Protein AF-D4DXP6-F1 (afdb_monomer_lite)

Radius of gyration: 30.91 Å; chains: 1; bounding box: 72×16×75 Å

InterPro domains:
  IPR011090 Integrating conjugative element protein, PFL4709 [PF07511] (30-79)

Sequence (79 aa):
MDPIHAGEHSIKISTLLTLFLLLMPTSVLAGTVLYTDSHHPPSNIDASVSVIYLDGPEQLQKQMFGELSSNLDEAERQA

pLDDT: mean 85.65, std 12.5, range [48.75, 96.88]

Organism: NCBI:txid667129

Foldseek 3Di:
DDPVVPPVVVVVVVVVVVVVVVPPDDDDLDQAEAEEAPVDDDDPDDPSYHYDHPCPVVVVCCVVQNDADPDPVRSVVRD

Structure (mmCIF, N/CA/C/O backbone):
data_AF-D4DXP6-F1
#
_entry.id   AF-D4DXP6-F1
#
loop_
_atom_site.group_PDB
_atom_site.id
_atom_site.type_symbol
_atom_site.label_atom_id
_atom_site.label_alt_id
_atom_site.label_comp_id
_atom_site.label_asym_id
_atom_site.label_entity_id
_atom_site.label_seq_id
_atom_site.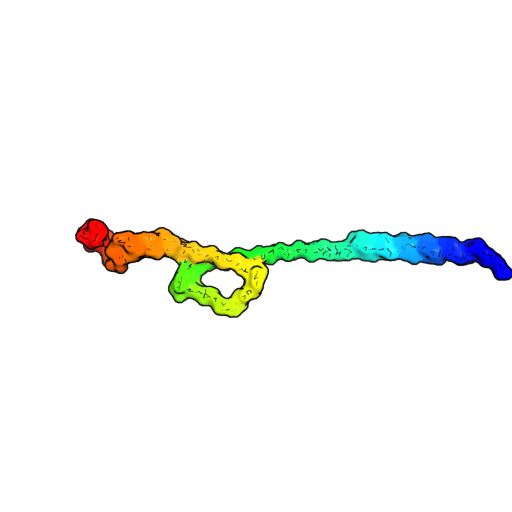pdbx_PDB_ins_code
_atom_site.Cartn_x
_atom_site.Cartn_y
_atom_site.Cartn_z
_atom_site.occupancy
_atom_site.B_iso_or_equiv
_atom_site.auth_seq_id
_atom_site.auth_comp_id
_atom_site.auth_asym_id
_atom_site.auth_atom_id
_atom_site.pdbx_PDB_model_num
ATOM 1 N N . MET A 1 1 ? 50.845 -3.957 -50.697 1.00 48.75 1 MET A N 1
ATOM 2 C CA . MET A 1 1 ? 49.926 -4.315 -49.598 1.00 48.75 1 MET A CA 1
ATOM 3 C C . MET A 1 1 ? 50.396 -3.518 -48.390 1.00 48.75 1 MET A C 1
ATOM 5 O O . MET A 1 1 ? 51.258 -3.992 -47.665 1.00 48.75 1 MET A O 1
ATOM 9 N N . ASP A 1 2 ? 49.966 -2.259 -48.276 1.00 50.25 2 ASP A N 1
ATOM 10 C CA . ASP A 1 2 ? 50.481 -1.337 -47.255 1.00 50.25 2 ASP A CA 1
ATOM 11 C C . ASP A 1 2 ? 49.781 -1.566 -45.904 1.00 50.25 2 ASP A C 1
ATOM 13 O O . ASP A 1 2 ? 48.559 -1.423 -45.823 1.00 50.25 2 ASP A O 1
ATOM 17 N N . PRO A 1 3 ? 50.517 -1.890 -44.825 1.00 56.09 3 PRO A N 1
ATOM 18 C CA . PRO A 1 3 ? 49.935 -2.189 -43.512 1.00 56.09 3 PRO A CA 1
ATOM 19 C C . PRO A 1 3 ? 49.425 -0.942 -42.765 1.00 56.09 3 PRO A C 1
ATOM 21 O O . PRO A 1 3 ? 48.783 -1.064 -41.724 1.00 56.09 3 PRO A O 1
ATOM 24 N N . ILE A 1 4 ? 49.683 0.262 -43.287 1.00 56.94 4 ILE A N 1
ATOM 25 C CA . ILE A 1 4 ? 49.397 1.537 -42.609 1.00 56.94 4 ILE A CA 1
ATOM 26 C C . ILE A 1 4 ? 47.910 1.926 -42.687 1.00 56.94 4 ILE A C 1
ATOM 28 O O . ILE A 1 4 ? 47.407 2.611 -41.801 1.00 56.94 4 ILE A O 1
ATOM 32 N N . HIS A 1 5 ? 47.159 1.432 -43.677 1.00 56.41 5 HIS A N 1
ATOM 33 C CA . HIS A 1 5 ? 45.729 1.751 -43.812 1.00 56.41 5 HIS A CA 1
ATOM 34 C C . HIS A 1 5 ? 44.819 0.961 -42.849 1.00 56.41 5 HIS A C 1
ATOM 36 O O . HIS A 1 5 ? 43.668 1.332 -42.656 1.00 56.41 5 HIS A O 1
ATOM 42 N N . ALA A 1 6 ? 45.307 -0.102 -42.196 1.00 57.34 6 ALA A N 1
ATOM 43 C CA . ALA A 1 6 ? 44.488 -0.936 -41.303 1.00 57.34 6 ALA A CA 1
ATOM 44 C C . ALA A 1 6 ? 44.272 -0.329 -39.895 1.00 57.34 6 ALA A C 1
ATOM 46 O O . ALA A 1 6 ? 43.265 -0.609 -39.235 1.00 57.34 6 ALA A O 1
ATOM 47 N N . GLY A 1 7 ? 45.196 0.519 -39.425 1.00 60.12 7 GLY A N 1
ATOM 48 C CA . GLY A 1 7 ? 45.164 1.081 -38.066 1.00 60.12 7 GLY A CA 1
ATOM 49 C C . GLY A 1 7 ? 44.143 2.207 -37.880 1.00 60.12 7 GLY A C 1
ATOM 50 O O . GLY A 1 7 ? 43.490 2.294 -36.843 1.00 60.12 7 GLY A O 1
ATOM 51 N N . GLU A 1 8 ? 43.949 3.040 -38.903 1.00 62.81 8 GLU A N 1
ATOM 52 C CA . GLU A 1 8 ? 43.104 4.237 -38.807 1.00 62.81 8 GLU A CA 1
ATOM 53 C C . GLU A 1 8 ? 41.607 3.895 -38.725 1.00 62.81 8 GLU A C 1
ATOM 55 O O . GLU A 1 8 ? 40.856 4.494 -37.952 1.00 62.81 8 GLU A O 1
ATOM 60 N N . HIS A 1 9 ? 41.180 2.873 -39.470 1.00 64.88 9 HIS A N 1
ATOM 61 C CA . HIS A 1 9 ? 39.807 2.370 -39.428 1.00 64.88 9 HIS A CA 1
ATOM 62 C C . HIS A 1 9 ? 39.490 1.723 -38.076 1.00 64.88 9 HIS A C 1
ATOM 64 O O . HIS A 1 9 ? 38.421 1.961 -37.520 1.00 64.88 9 HIS A O 1
ATOM 70 N N . SER A 1 10 ? 40.443 0.982 -37.505 1.00 69.94 10 SER A N 1
ATOM 71 C CA . SER A 1 10 ? 40.296 0.344 -36.190 1.00 69.94 10 SER A CA 1
ATOM 72 C C . SER A 1 10 ? 40.114 1.367 -35.059 1.00 69.94 10 SER A C 1
ATOM 74 O O . SER A 1 10 ? 39.272 1.177 -34.182 1.00 69.94 10 SER A O 1
ATOM 76 N N . ILE A 1 11 ? 40.844 2.488 -35.101 1.00 78.56 11 ILE A N 1
ATOM 77 C CA . ILE A 1 11 ? 40.737 3.570 -34.106 1.00 78.56 11 ILE A CA 1
ATOM 78 C C . ILE A 1 11 ? 39.392 4.293 -34.228 1.00 78.56 11 ILE A C 1
ATOM 80 O O . ILE A 1 11 ? 38.716 4.497 -33.224 1.00 78.56 11 ILE A O 1
ATOM 84 N N . LYS A 1 12 ? 38.957 4.608 -35.455 1.00 78.19 12 LYS A N 1
ATOM 85 C CA . LYS A 1 12 ? 37.654 5.242 -35.721 1.00 78.19 12 LYS A CA 1
ATOM 86 C C . LYS A 1 12 ? 36.482 4.387 -35.233 1.00 78.19 12 LYS A C 1
ATOM 88 O O . LYS A 1 12 ? 35.551 4.913 -34.627 1.00 78.19 12 LYS A O 1
ATOM 93 N N . ILE A 1 13 ? 36.546 3.074 -35.459 1.00 86.38 13 ILE A N 1
ATOM 94 C CA . ILE A 1 13 ? 35.534 2.117 -34.990 1.00 86.38 13 ILE A CA 1
ATOM 95 C C . ILE A 1 13 ? 35.520 2.052 -33.458 1.00 86.38 13 ILE A C 1
ATOM 97 O O . ILE A 1 13 ? 34.446 2.066 -32.864 1.00 86.38 13 ILE A O 1
ATOM 101 N N . SER A 1 14 ? 36.693 2.048 -32.816 1.00 87.25 14 SER A N 1
ATOM 102 C CA . SER A 1 14 ? 36.807 2.087 -31.353 1.00 87.25 14 SER A CA 1
ATOM 103 C C . SER A 1 14 ? 36.176 3.356 -30.770 1.00 87.25 14 SER A C 1
ATOM 105 O O . SER A 1 14 ? 35.326 3.273 -29.889 1.00 87.25 14 SER A O 1
ATOM 107 N N . THR A 1 15 ? 36.491 4.530 -31.328 1.00 87.75 15 THR A N 1
ATOM 108 C CA . THR A 1 15 ? 35.901 5.805 -30.892 1.00 87.75 15 THR A CA 1
ATOM 109 C C . THR A 1 15 ? 34.385 5.835 -31.083 1.00 87.75 15 THR A C 1
ATOM 111 O O . THR A 1 15 ? 33.668 6.295 -30.195 1.00 87.75 15 THR A O 1
ATOM 114 N N . LEU A 1 16 ? 33.880 5.317 -32.208 1.00 89.56 16 LEU A N 1
ATOM 115 C CA . LEU A 1 16 ? 32.444 5.235 -32.468 1.00 89.56 16 LEU A CA 1
ATOM 116 C C . LEU A 1 16 ? 31.741 4.296 -31.479 1.00 89.56 16 LEU A C 1
ATOM 118 O O . LEU A 1 16 ? 30.666 4.628 -30.987 1.00 89.56 16 LEU A O 1
ATOM 122 N N . LEU A 1 17 ? 32.361 3.161 -31.145 1.00 89.81 17 LEU A N 1
ATOM 123 C CA . LEU A 1 17 ? 31.842 2.217 -30.158 1.00 89.81 17 LEU A CA 1
ATOM 124 C C . LEU A 1 17 ? 31.816 2.830 -28.752 1.00 89.81 17 LEU A C 1
ATOM 126 O O . LEU A 1 17 ? 30.816 2.708 -28.049 1.00 89.81 17 LEU A O 1
ATOM 130 N N . THR A 1 18 ? 32.882 3.526 -28.348 1.00 89.69 18 THR A N 1
ATOM 131 C CA . THR A 1 18 ? 32.931 4.227 -27.057 1.00 89.69 18 THR A CA 1
ATOM 132 C C . THR A 1 18 ? 31.865 5.313 -26.977 1.00 89.69 18 THR A C 1
ATOM 134 O O . THR A 1 18 ? 31.172 5.409 -25.968 1.00 89.69 18 THR A O 1
ATOM 137 N N . LEU A 1 19 ? 31.694 6.100 -28.042 1.00 89.56 19 LEU A N 1
ATOM 138 C CA . LEU A 1 19 ? 30.663 7.131 -28.096 1.00 89.56 19 LEU A CA 1
ATOM 139 C C . LEU A 1 19 ? 29.262 6.511 -28.030 1.00 89.56 19 LEU A C 1
ATOM 141 O O . LEU A 1 19 ? 28.427 6.984 -27.270 1.00 89.56 19 LEU A O 1
ATOM 145 N N . PHE A 1 20 ? 29.019 5.425 -28.766 1.00 89.19 20 PHE A N 1
ATOM 146 C CA . PHE A 1 20 ? 27.746 4.707 -28.738 1.00 89.19 20 PHE A CA 1
ATOM 147 C C . PHE A 1 20 ? 27.404 4.198 -27.334 1.00 89.19 20 PHE A C 1
ATOM 149 O O . PHE A 1 20 ? 26.292 4.415 -26.865 1.00 89.19 20 PHE A O 1
ATOM 156 N N . LEU A 1 21 ? 28.367 3.587 -26.636 1.00 88.25 21 LEU A N 1
ATOM 157 C CA . LEU A 1 21 ? 28.190 3.128 -25.256 1.00 88.25 21 LEU A CA 1
ATOM 158 C C . LEU A 1 21 ? 27.950 4.289 -24.280 1.00 88.25 21 LEU A C 1
ATOM 160 O O . LEU A 1 21 ? 27.135 4.155 -23.373 1.00 88.25 21 LEU A O 1
ATOM 164 N N . LEU A 1 22 ? 28.619 5.430 -24.476 1.00 87.56 22 LEU A N 1
ATOM 165 C CA . LEU A 1 22 ? 28.450 6.620 -23.637 1.00 87.56 22 LEU A CA 1
ATOM 166 C C . LEU A 1 22 ? 27.086 7.299 -23.844 1.00 87.56 22 LEU A C 1
ATOM 168 O O . LEU A 1 22 ? 26.556 7.912 -22.922 1.00 87.56 22 LEU A O 1
ATOM 172 N N . LEU A 1 23 ? 26.524 7.187 -25.049 1.00 86.94 23 LEU A N 1
ATOM 173 C CA . LEU A 1 23 ? 25.201 7.706 -25.401 1.00 86.94 23 LEU A CA 1
ATOM 174 C C . LEU A 1 23 ? 24.064 6.733 -25.056 1.00 86.94 23 LEU A C 1
ATOM 176 O O . LEU A 1 23 ? 22.904 7.064 -25.309 1.00 86.94 23 LEU A O 1
ATOM 180 N N . MET A 1 24 ? 24.356 5.551 -24.496 1.00 82.50 24 MET A N 1
ATOM 181 C CA . MET A 1 24 ? 23.299 4.644 -24.060 1.00 82.50 24 MET A CA 1
ATOM 182 C C . MET A 1 24 ? 22.485 5.306 -22.941 1.00 82.50 24 MET A C 1
ATOM 184 O O . MET A 1 24 ? 23.051 5.667 -21.906 1.00 82.50 24 MET A O 1
ATOM 188 N N . PRO A 1 25 ? 21.164 5.479 -23.124 1.00 78.06 25 PRO A N 1
ATOM 189 C CA . PRO A 1 25 ? 20.325 6.063 -22.094 1.00 78.06 25 PRO A CA 1
ATOM 190 C C . PRO A 1 25 ? 20.336 5.159 -20.860 1.00 78.06 25 PRO A C 1
ATOM 192 O O . PRO A 1 25 ? 20.084 3.957 -20.948 1.00 78.06 25 PRO A O 1
ATOM 195 N N . THR A 1 26 ? 20.607 5.737 -19.692 1.00 70.06 26 THR A N 1
ATOM 196 C CA . THR A 1 26 ? 20.374 5.060 -18.420 1.00 70.06 26 THR A CA 1
ATOM 197 C C . THR A 1 26 ? 18.874 5.058 -18.154 1.00 70.06 26 THR A C 1
ATOM 199 O O . THR A 1 26 ? 18.279 6.075 -17.802 1.00 70.06 26 THR A O 1
ATOM 202 N N . SER A 1 27 ? 18.231 3.910 -18.356 1.00 68.56 27 SER A N 1
ATOM 203 C CA . SER A 1 27 ? 16.827 3.729 -17.993 1.00 68.56 27 SER A CA 1
ATOM 204 C C . SER A 1 27 ? 16.684 3.889 -16.477 1.00 68.56 27 SER A C 1
ATOM 206 O O . SER A 1 27 ? 17.107 3.019 -15.717 1.00 68.56 27 SER A O 1
ATOM 208 N N . VAL A 1 28 ? 16.099 4.994 -16.014 1.00 68.81 28 VAL A N 1
ATOM 209 C CA . VAL A 1 28 ? 15.668 5.111 -14.616 1.00 68.81 28 VAL A CA 1
ATOM 210 C C . VAL A 1 28 ? 14.364 4.334 -14.484 1.00 68.81 28 VAL A C 1
ATOM 212 O O . VAL A 1 28 ? 13.329 4.764 -14.991 1.00 68.81 28 VAL A O 1
ATOM 215 N N . LEU A 1 29 ? 14.410 3.177 -13.822 1.00 70.19 29 LEU A N 1
ATOM 216 C CA . LEU A 1 29 ? 13.201 2.455 -13.436 1.00 70.19 29 LEU A CA 1
ATOM 217 C C . LEU A 1 29 ? 12.592 3.162 -12.219 1.00 70.19 29 LEU A C 1
ATOM 219 O O . LEU A 1 29 ? 12.931 2.862 -11.077 1.00 70.19 29 LEU A O 1
ATOM 223 N N . ALA A 1 30 ? 11.734 4.152 -12.465 1.00 72.19 30 ALA A N 1
ATOM 224 C CA . ALA A 1 30 ? 10.926 4.750 -11.411 1.00 72.19 30 ALA A CA 1
ATOM 225 C C . ALA A 1 30 ? 9.817 3.755 -11.032 1.00 72.19 30 ALA A C 1
ATOM 227 O O . ALA A 1 30 ? 8.850 3.584 -11.772 1.00 72.19 30 ALA A O 1
ATOM 228 N N . GLY A 1 31 ? 9.989 3.059 -9.905 1.00 81.12 31 GLY A N 1
ATOM 229 C CA . GLY A 1 31 ? 8.936 2.215 -9.339 1.00 81.12 31 GLY A CA 1
ATOM 230 C C . GLY A 1 31 ? 7.721 3.057 -8.944 1.00 81.12 31 GLY A C 1
ATOM 231 O O . GLY A 1 31 ? 7.868 4.194 -8.492 1.00 81.12 31 GLY A O 1
ATOM 232 N N . THR A 1 32 ? 6.521 2.506 -9.115 1.00 89.12 32 THR A N 1
ATOM 233 C CA . THR A 1 32 ? 5.276 3.167 -8.693 1.00 89.12 32 THR A CA 1
ATOM 234 C C . THR A 1 32 ? 4.887 2.674 -7.303 1.00 89.12 32 THR A C 1
ATOM 236 O O . THR A 1 32 ? 4.964 1.476 -7.035 1.00 89.12 32 THR A O 1
ATOM 239 N N . VAL A 1 33 ? 4.447 3.576 -6.422 1.00 93.94 33 VAL A N 1
ATOM 240 C CA . VAL A 1 33 ? 3.862 3.205 -5.125 1.00 93.94 33 VAL A CA 1
ATOM 241 C C . VAL A 1 33 ? 2.362 3.477 -5.161 1.00 93.94 33 VAL A C 1
ATOM 243 O O . VAL A 1 33 ? 1.944 4.611 -5.390 1.00 93.94 33 VAL A O 1
ATOM 246 N N . LEU A 1 34 ? 1.560 2.435 -4.952 1.00 94.50 34 LEU A N 1
ATOM 247 C CA . LEU A 1 34 ? 0.106 2.502 -4.883 1.00 94.50 34 LEU A CA 1
ATOM 248 C C . LEU A 1 34 ? -0.343 2.425 -3.424 1.00 94.50 34 LEU A C 1
ATOM 250 O O . LEU A 1 34 ? -0.060 1.448 -2.736 1.00 94.50 34 LEU A O 1
ATOM 254 N N . TYR A 1 35 ? -1.079 3.436 -2.978 1.00 95.62 35 TYR A N 1
ATOM 255 C CA . TYR A 1 35 ? -1.691 3.470 -1.655 1.00 95.62 35 TYR A CA 1
ATOM 256 C C . TYR A 1 35 ? -3.168 3.111 -1.779 1.00 95.62 35 TYR A C 1
ATOM 258 O O . TYR A 1 35 ? -3.882 3.721 -2.573 1.00 95.62 35 TYR A O 1
ATOM 266 N N . THR A 1 36 ? -3.614 2.111 -1.026 1.00 96.12 36 THR A N 1
ATOM 267 C CA . THR A 1 36 ? -4.996 1.613 -1.065 1.00 96.12 36 THR A CA 1
ATOM 268 C C . THR A 1 36 ? -5.403 1.048 0.294 1.00 96.12 36 THR A C 1
ATOM 270 O O . THR A 1 36 ? -4.588 0.998 1.206 1.00 96.12 36 THR A O 1
ATOM 273 N N . ASP A 1 37 ? -6.648 0.624 0.450 1.00 95.62 37 ASP A N 1
ATOM 274 C CA . ASP A 1 37 ? -7.124 -0.137 1.607 1.00 95.62 37 ASP A CA 1
ATOM 275 C C . ASP A 1 37 ? -7.450 -1.588 1.206 1.00 95.62 37 ASP A C 1
ATOM 277 O O . ASP A 1 37 ? -7.449 -1.941 0.022 1.00 95.62 37 ASP A O 1
ATOM 281 N N . SER A 1 38 ? -7.706 -2.456 2.188 1.00 93.31 38 SER A N 1
ATOM 282 C CA . SER A 1 38 ? -7.965 -3.878 1.933 1.00 93.31 38 SER A CA 1
ATOM 283 C C . SER A 1 38 ? -9.350 -4.146 1.332 1.00 93.31 38 SER A C 1
ATOM 285 O O . SER A 1 38 ? -9.592 -5.250 0.845 1.00 93.31 38 SER A O 1
ATOM 287 N N . HIS A 1 39 ? -10.256 -3.161 1.325 1.00 94.12 39 HIS A N 1
ATOM 288 C CA . HIS A 1 39 ? -11.561 -3.249 0.660 1.00 94.12 39 HIS A CA 1
ATOM 289 C C . HIS A 1 39 ? -11.448 -2.982 -0.847 1.00 94.12 39 HIS A C 1
ATOM 291 O O . HIS A 1 39 ? -12.286 -3.455 -1.617 1.00 94.12 39 HIS A O 1
ATOM 297 N N . HIS A 1 40 ? -10.393 -2.285 -1.278 1.00 94.50 40 HIS A N 1
ATOM 298 C CA . HIS A 1 40 ? -10.106 -1.970 -2.676 1.00 94.50 40 HIS A CA 1
ATOM 299 C C . HIS A 1 40 ? -8.770 -2.588 -3.133 1.00 94.50 40 HIS A C 1
ATOM 301 O O . HIS A 1 40 ? -7.839 -1.863 -3.511 1.00 94.50 40 HIS A O 1
ATOM 307 N N . PRO A 1 41 ? -8.637 -3.931 -3.117 1.00 92.62 41 PRO A N 1
ATOM 308 C CA . PRO A 1 41 ? -7.401 -4.575 -3.520 1.00 92.62 41 PRO A CA 1
ATOM 309 C C . PRO A 1 41 ? -7.135 -4.327 -5.015 1.00 92.62 41 PRO A C 1
ATOM 311 O O . PRO A 1 41 ? -8.023 -4.523 -5.853 1.00 92.62 41 PRO A O 1
ATOM 314 N N . PRO A 1 42 ? -5.915 -3.911 -5.384 1.00 92.69 42 PRO A N 1
ATOM 315 C CA . PRO A 1 42 ? -5.565 -3.664 -6.771 1.00 92.69 42 PRO A CA 1
ATOM 316 C C . PRO A 1 42 ? -5.540 -4.962 -7.576 1.00 92.69 42 PRO A C 1
ATOM 318 O O . PRO A 1 42 ? -4.915 -5.950 -7.195 1.00 92.69 42 PRO A O 1
ATOM 321 N N . SER A 1 43 ? -6.184 -4.939 -8.739 1.00 92.19 43 SER A N 1
ATOM 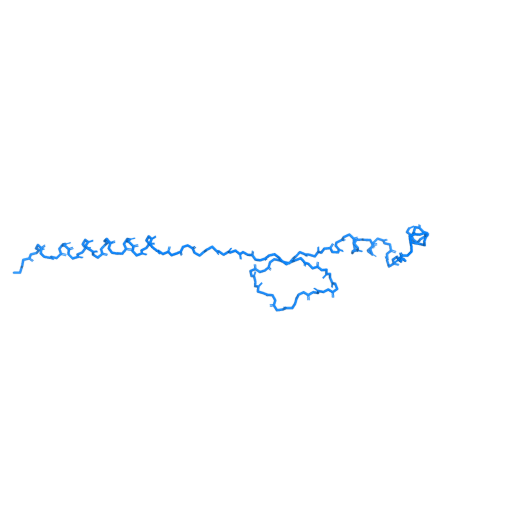322 C CA . SER A 1 43 ? -6.128 -6.023 -9.722 1.00 92.19 43 SER A CA 1
ATOM 323 C C . SER A 1 43 ? -5.108 -5.715 -10.818 1.00 92.19 43 SER A C 1
ATOM 325 O O . SER A 1 43 ? -5.023 -4.570 -11.256 1.00 92.19 43 SER A O 1
ATOM 327 N N . ASN A 1 44 ? -4.425 -6.742 -11.337 1.00 88.06 44 ASN A N 1
ATOM 328 C CA . ASN A 1 44 ? -3.537 -6.643 -12.508 1.00 88.06 44 ASN A CA 1
ATOM 329 C C . ASN A 1 44 ? -2.376 -5.643 -12.347 1.00 88.06 44 ASN A C 1
ATOM 331 O O . ASN A 1 44 ? -2.063 -4.884 -13.262 1.00 88.06 44 ASN A O 1
ATOM 335 N N . ILE A 1 45 ? -1.748 -5.635 -11.174 1.00 87.44 45 ILE A N 1
ATOM 336 C CA . ILE A 1 45 ? -0.588 -4.785 -10.885 1.00 87.44 45 ILE A CA 1
ATOM 337 C C . ILE A 1 45 ? 0.688 -5.385 -11.475 1.00 87.44 45 ILE A C 1
ATOM 339 O O . ILE A 1 45 ? 0.953 -6.579 -11.337 1.00 87.44 45 ILE A O 1
ATOM 343 N N . ASP A 1 46 ? 1.475 -4.530 -12.124 1.00 87.81 46 ASP A N 1
ATOM 344 C CA . ASP A 1 46 ? 2.810 -4.869 -12.607 1.00 87.81 46 ASP A CA 1
ATOM 345 C C . ASP A 1 46 ? 3.770 -5.139 -11.432 1.00 87.81 46 ASP A C 1
ATOM 347 O O . ASP A 1 46 ? 3.626 -4.556 -10.356 1.00 87.81 46 ASP A O 1
ATOM 351 N N . ALA A 1 47 ? 4.777 -5.996 -11.636 1.00 82.88 47 ALA A N 1
ATOM 352 C CA . ALA A 1 47 ? 5.744 -6.363 -10.595 1.00 82.88 47 ALA A CA 1
ATOM 353 C C . ALA A 1 47 ? 6.594 -5.177 -10.093 1.00 82.88 47 ALA A C 1
ATOM 355 O O . ALA A 1 47 ? 7.194 -5.258 -9.023 1.00 82.88 47 ALA A O 1
ATOM 356 N N . SER A 1 48 ? 6.652 -4.078 -10.850 1.00 87.31 48 SER A N 1
ATOM 357 C CA . SER A 1 48 ? 7.318 -2.833 -10.453 1.00 87.31 48 SER A CA 1
ATOM 358 C C . SER A 1 48 ? 6.485 -1.946 -9.516 1.00 87.31 48 SER A C 1
ATOM 360 O O . SER A 1 48 ? 6.985 -0.915 -9.055 1.00 87.31 48 SER A O 1
ATOM 362 N N . VAL A 1 49 ? 5.232 -2.321 -9.222 1.00 91.56 49 VAL A N 1
ATOM 363 C CA . VAL A 1 49 ? 4.337 -1.563 -8.340 1.00 91.56 49 VAL A CA 1
ATOM 364 C 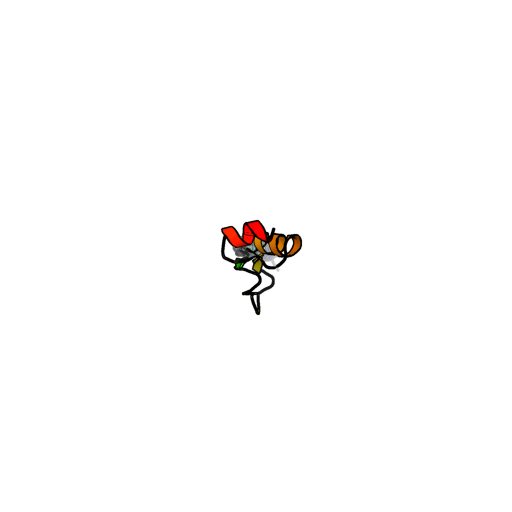C . VAL A 1 49 ? 4.433 -2.081 -6.908 1.00 91.56 49 VAL A C 1
ATOM 366 O O . VAL A 1 49 ? 4.109 -3.230 -6.619 1.00 91.56 49 VAL A O 1
ATOM 369 N N . SER A 1 50 ? 4.825 -1.202 -5.988 1.00 92.94 50 SER A N 1
ATOM 370 C CA . SER A 1 50 ? 4.749 -1.461 -4.550 1.00 92.94 50 SER A CA 1
ATOM 371 C C . SER A 1 50 ? 3.380 -1.036 -4.023 1.00 92.94 50 SER A C 1
ATOM 373 O O . SER A 1 50 ? 2.978 0.109 -4.226 1.00 92.94 50 SER A O 1
ATOM 375 N N . VAL A 1 51 ? 2.659 -1.935 -3.352 1.00 94.69 51 VAL A N 1
ATOM 376 C CA . VAL A 1 51 ? 1.337 -1.645 -2.773 1.00 94.69 51 VAL A CA 1
ATOM 377 C C . VAL A 1 51 ? 1.460 -1.452 -1.269 1.00 94.69 51 VAL A C 1
ATOM 379 O O . VAL A 1 51 ? 1.969 -2.325 -0.569 1.00 94.69 51 VAL A O 1
ATOM 382 N N . ILE A 1 52 ? 0.955 -0.325 -0.775 1.00 95.62 52 ILE A N 1
ATOM 383 C CA . ILE A 1 52 ? 0.894 0.008 0.646 1.00 95.62 52 ILE A CA 1
ATOM 384 C C . ILE A 1 52 ? -0.574 0.072 1.069 1.00 95.62 52 ILE A C 1
ATOM 386 O O . ILE A 1 52 ? -1.331 0.909 0.575 1.00 95.62 52 ILE A O 1
ATOM 390 N N . TYR A 1 53 ? -0.956 -0.808 1.995 1.00 96.31 53 T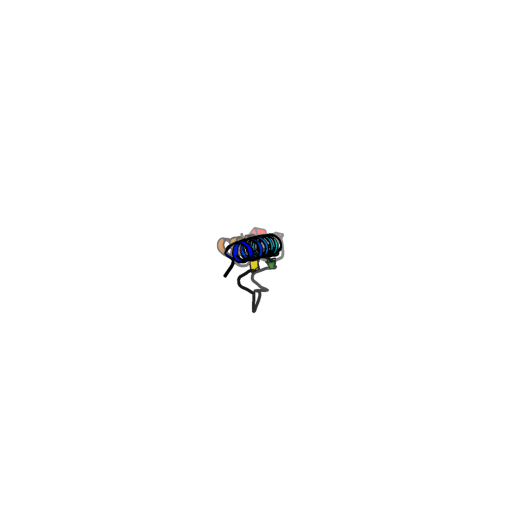YR A N 1
ATOM 391 C CA . TYR A 1 53 ? -2.291 -0.822 2.587 1.00 96.31 53 TYR A CA 1
ATOM 392 C C . TYR A 1 53 ? -2.381 0.178 3.742 1.00 96.31 53 TYR A C 1
ATOM 394 O O . TYR A 1 53 ? -1.524 0.198 4.626 1.00 96.31 53 TYR A O 1
ATOM 402 N N . LEU A 1 54 ? -3.405 1.027 3.707 1.00 96.88 54 LEU A N 1
ATOM 403 C CA . LEU A 1 54 ? -3.600 2.141 4.632 1.00 96.88 54 LEU A CA 1
ATOM 404 C C . LEU A 1 54 ? -4.423 1.766 5.868 1.00 96.88 54 LEU A C 1
ATOM 406 O O . LEU A 1 54 ? -4.389 2.499 6.849 1.00 96.88 54 LEU A O 1
ATOM 410 N N . ASP A 1 55 ? -5.115 0.628 5.842 1.00 96.19 55 ASP A N 1
ATOM 411 C CA . ASP A 1 55 ? -6.059 0.202 6.881 1.00 96.19 55 ASP A CA 1
ATOM 412 C C . ASP A 1 55 ? -5.429 -0.691 7.965 1.00 96.19 55 ASP A C 1
ATOM 414 O O . ASP A 1 55 ? -6.104 -1.479 8.626 1.00 96.19 55 ASP A O 1
ATOM 418 N N . GLY A 1 56 ? -4.108 -0.598 8.145 1.00 94.81 56 GLY A N 1
ATOM 419 C CA . GLY A 1 56 ? -3.388 -1.329 9.190 1.00 94.81 56 GLY A CA 1
ATOM 420 C C . GLY A 1 56 ? -3.951 -1.092 10.603 1.00 94.81 56 GLY A C 1
ATOM 421 O O . GLY A 1 56 ? -4.167 -2.072 11.323 1.00 94.81 56 GLY A O 1
ATOM 422 N N . PRO A 1 57 ? -4.218 0.164 11.019 1.00 93.56 57 PRO A N 1
ATOM 423 C CA . PRO A 1 57 ? -4.842 0.454 12.309 1.00 93.56 57 PRO A CA 1
ATOM 424 C C . PRO A 1 57 ? -6.224 -0.192 12.477 1.00 93.56 57 PRO A C 1
ATOM 426 O O . PRO A 1 57 ? -6.483 -0.812 13.507 1.00 93.56 57 PRO A O 1
ATOM 429 N N . GLU A 1 58 ? -7.087 -0.105 11.465 1.00 93.50 58 GLU A N 1
ATOM 430 C CA . GLU A 1 58 ? -8.439 -0.671 11.470 1.00 93.50 58 GLU A CA 1
ATOM 431 C C . GLU A 1 58 ? -8.393 -2.202 11.514 1.00 93.50 58 GLU A C 1
ATOM 433 O O . GLU A 1 58 ? -9.157 -2.829 12.248 1.00 93.50 58 GLU A O 1
ATOM 438 N N . GLN A 1 59 ? -7.463 -2.823 10.784 1.00 94.06 59 GLN A N 1
ATOM 439 C CA . GLN A 1 59 ? -7.240 -4.267 10.850 1.00 94.06 59 GLN A CA 1
ATOM 440 C C . GLN A 1 59 ? -6.807 -4.709 12.253 1.00 94.06 59 GLN A C 1
ATOM 442 O O . GLN A 1 59 ? -7.344 -5.684 12.779 1.00 94.06 59 GLN A O 1
ATOM 447 N N . LEU A 1 60 ? -5.880 -3.985 12.889 1.00 94.50 60 LEU A N 1
ATOM 448 C CA . LEU A 1 60 ? -5.435 -4.296 14.249 1.00 94.50 60 LEU A CA 1
ATOM 449 C C . LEU A 1 60 ? -6.561 -4.095 15.274 1.00 94.50 60 LEU A C 1
ATOM 451 O O . LEU A 1 60 ? -6.745 -4.931 16.158 1.00 94.50 60 LEU A O 1
ATOM 455 N N . GLN A 1 61 ? -7.347 -3.025 15.144 1.00 93.31 61 GLN A N 1
ATOM 456 C CA . GLN A 1 61 ? -8.523 -2.788 15.980 1.00 93.31 61 GLN A CA 1
ATOM 457 C C . GLN A 1 61 ? -9.516 -3.950 15.872 1.00 93.31 61 GLN A C 1
ATOM 459 O O . GLN A 1 61 ? -9.923 -4.494 16.898 1.00 93.31 61 GLN A O 1
ATOM 464 N N . LYS A 1 62 ? -9.836 -4.386 14.646 1.00 93.81 62 LYS A N 1
ATOM 465 C CA . LYS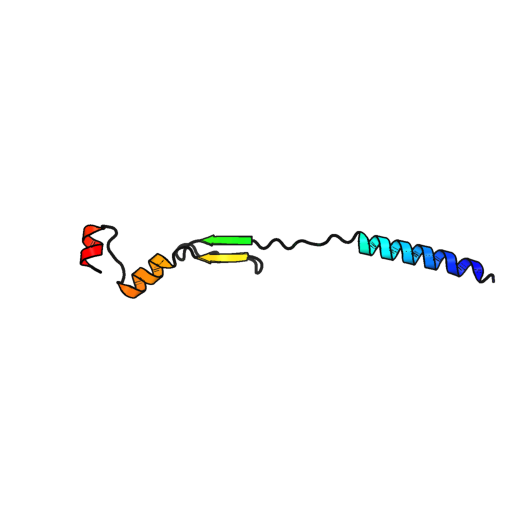 A 1 62 ? -10.723 -5.533 14.402 1.00 93.81 62 LYS A CA 1
ATOM 466 C C . LYS A 1 62 ? -10.185 -6.831 14.993 1.00 93.81 62 LYS A C 1
ATOM 468 O O . LYS A 1 62 ? -10.958 -7.644 15.486 1.00 93.81 62 LYS A O 1
ATOM 473 N N . GLN A 1 63 ? -8.870 -7.035 14.976 1.00 95.75 63 GLN A N 1
ATOM 474 C CA . GLN A 1 63 ? -8.245 -8.204 15.601 1.00 95.75 63 GLN A CA 1
ATOM 475 C C . GLN A 1 63 ? -8.332 -8.176 17.130 1.00 95.75 63 GLN A C 1
ATOM 477 O O . GLN A 1 63 ? -8.493 -9.230 17.741 1.00 95.75 63 GLN A O 1
ATOM 482 N N . MET A 1 64 ? -8.214 -6.996 17.745 1.00 95.06 64 MET A N 1
ATOM 483 C CA . MET A 1 64 ? -8.246 -6.853 19.203 1.00 95.06 64 MET A CA 1
ATOM 484 C C . MET A 1 64 ? -9.668 -6.858 19.770 1.00 95.06 64 MET A C 1
ATOM 486 O O . MET A 1 64 ? -9.903 -7.496 20.793 1.00 95.06 64 MET A O 1
ATOM 490 N N . PHE A 1 65 ? -10.605 -6.178 19.109 1.00 94.50 65 PHE A N 1
ATOM 491 C CA . PHE A 1 65 ? -11.938 -5.893 19.652 1.00 94.50 65 PHE A CA 1
ATOM 492 C C . PHE A 1 65 ? -13.094 -6.446 18.803 1.00 94.50 65 PHE A C 1
ATOM 494 O O . PHE A 1 65 ? -14.247 -6.388 19.221 1.00 94.50 65 PHE A O 1
ATOM 501 N N . GLY A 1 66 ? -12.818 -7.003 17.620 1.00 92.62 66 GLY A N 1
ATOM 502 C CA . GLY A 1 66 ? -13.853 -7.323 16.635 1.00 92.62 66 GLY A CA 1
ATOM 503 C C . GLY A 1 66 ? -14.360 -6.080 15.896 1.00 92.62 66 GLY A C 1
ATOM 504 O O . GLY A 1 66 ? -13.737 -5.020 15.914 1.00 92.62 66 GLY A O 1
ATOM 505 N N . GLU A 1 67 ? -15.491 -6.208 15.204 1.00 92.44 67 GLU A N 1
ATOM 506 C CA . GLU A 1 67 ? -16.140 -5.057 14.566 1.00 92.44 67 GLU A CA 1
ATOM 507 C C . GLU A 1 67 ? -16.779 -4.164 15.635 1.00 92.44 67 GLU A C 1
ATOM 509 O O . GLU A 1 67 ? -17.733 -4.566 16.303 1.00 92.44 67 GLU A O 1
ATOM 514 N N . LEU A 1 68 ? -16.248 -2.950 15.780 1.00 92.94 68 LEU A N 1
ATOM 515 C CA . LEU A 1 68 ? -16.787 -1.927 16.670 1.00 92.94 68 LEU A CA 1
ATOM 516 C C . LEU A 1 68 ? -17.829 -1.067 15.947 1.00 92.94 68 LEU A C 1
ATOM 518 O O . LEU A 1 68 ? -17.794 -0.889 14.727 1.00 92.94 68 LEU A O 1
ATOM 522 N N . SER A 1 69 ? -18.760 -0.509 16.717 1.00 92.69 69 SER A N 1
ATOM 523 C CA . SER A 1 69 ? -19.752 0.442 16.225 1.00 92.69 69 SER A CA 1
ATOM 524 C C . SER A 1 69 ? -19.069 1.675 15.639 1.00 92.69 69 SER A C 1
ATOM 526 O O . SER A 1 69 ? -18.045 2.148 16.126 1.00 92.69 69 SER A O 1
ATOM 528 N N . SER A 1 70 ? -19.672 2.254 14.604 1.00 91.56 70 SER A N 1
ATOM 529 C CA . SER A 1 70 ? -19.236 3.552 14.079 1.00 91.56 70 SER A CA 1
ATOM 530 C C . SER A 1 70 ? -19.606 4.714 15.013 1.00 91.56 70 SER A 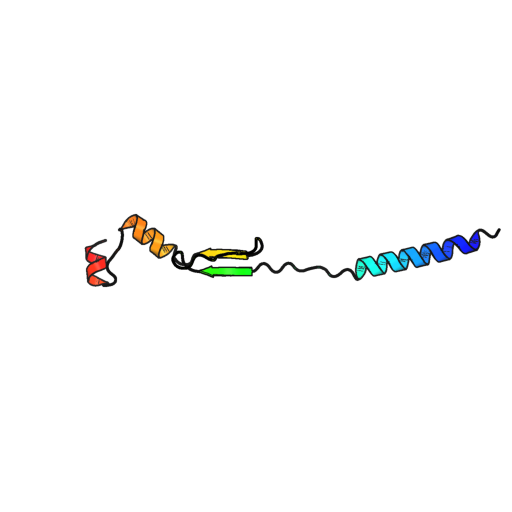C 1
ATOM 532 O O . SER A 1 70 ? -19.150 5.837 14.806 1.00 91.56 70 SER A O 1
ATOM 534 N N . ASN A 1 71 ? -20.454 4.475 16.021 1.00 96.19 71 ASN A N 1
ATOM 535 C CA . ASN A 1 71 ? -20.751 5.440 17.073 1.00 96.19 71 ASN A CA 1
ATOM 536 C C . ASN A 1 71 ? -19.679 5.368 18.170 1.00 96.19 71 ASN A C 1
ATOM 538 O O . ASN A 1 71 ? -19.469 4.308 18.750 1.00 96.19 71 ASN A O 1
ATOM 542 N N . LEU A 1 72 ? -19.049 6.504 18.483 1.00 89.75 72 LEU A N 1
ATOM 543 C CA . LEU A 1 72 ? -17.954 6.569 19.453 1.00 89.75 72 LEU A CA 1
ATOM 544 C C . LEU A 1 72 ? -18.366 6.090 20.855 1.00 89.75 72 LEU A C 1
ATOM 546 O O . LEU A 1 72 ? -17.693 5.236 21.422 1.00 89.75 72 LEU A O 1
ATOM 550 N N . ASP A 1 73 ? -19.488 6.586 21.387 1.00 96.25 73 ASP A N 1
ATOM 551 C CA . ASP A 1 73 ? -19.958 6.224 22.733 1.00 96.25 73 ASP A CA 1
ATOM 552 C C . ASP A 1 73 ? -20.320 4.733 22.839 1.00 96.25 73 ASP A C 1
ATOM 554 O O . ASP A 1 73 ? -20.285 4.140 23.918 1.00 96.25 73 ASP A O 1
ATOM 558 N N . GLU A 1 74 ? -20.767 4.122 21.744 1.00 95.00 74 GLU A N 1
ATOM 559 C CA . GLU A 1 74 ? -21.060 2.692 21.692 1.00 95.00 74 GLU A CA 1
ATOM 560 C C . GLU A 1 74 ? -19.781 1.866 21.538 1.00 95.00 74 GLU A C 1
ATOM 562 O O . GLU A 1 74 ? -19.612 0.889 22.263 1.00 95.00 74 GLU A O 1
ATOM 567 N N . ALA A 1 75 ? -18.856 2.291 20.675 1.00 93.12 75 ALA A N 1
ATOM 568 C CA . ALA A 1 75 ? -17.562 1.644 20.481 1.00 93.12 75 ALA A CA 1
ATOM 569 C C . ALA A 1 75 ? -16.748 1.589 21.779 1.00 93.12 75 ALA A C 1
ATOM 571 O O . ALA A 1 75 ? -16.184 0.549 22.106 1.00 93.12 75 ALA A O 1
ATOM 572 N N . GLU A 1 76 ? -16.744 2.671 22.564 1.00 93.19 76 GLU A N 1
ATOM 573 C CA . GLU A 1 76 ? -16.076 2.702 23.871 1.00 93.19 76 GLU A CA 1
ATOM 574 C C . GLU A 1 76 ? -16.665 1.697 24.866 1.00 93.19 76 GLU A C 1
ATOM 576 O O . GLU A 1 76 ? -15.946 1.171 25.709 1.00 93.19 76 GLU A O 1
ATOM 581 N N . ARG A 1 77 ? -17.969 1.408 24.779 1.00 93.94 77 ARG A N 1
ATOM 582 C CA . ARG A 1 77 ? -18.610 0.388 25.625 1.00 93.94 77 ARG A CA 1
ATOM 583 C C . ARG A 1 77 ? -18.349 -1.037 25.139 1.00 93.94 77 ARG A C 1
ATOM 585 O O . ARG A 1 77 ? -18.565 -1.969 25.909 1.00 93.94 77 ARG A O 1
ATOM 592 N N . GLN A 1 78 ? -17.984 -1.201 23.870 1.00 92.25 78 GLN A N 1
ATOM 593 C CA . GLN A 1 78 ? -17.730 -2.495 23.236 1.00 92.25 78 GLN A CA 1
ATOM 594 C C . GLN A 1 78 ? -16.272 -2.961 23.379 1.00 92.25 78 GLN A C 1
ATOM 596 O O . GLN A 1 78 ? -16.039 -4.167 23.301 1.00 92.25 78 GLN A O 1
ATOM 601 N N . ALA A 1 79 ? -15.324 -2.033 23.554 1.00 85.94 79 ALA A N 1
ATOM 602 C CA . ALA A 1 79 ? -13.883 -2.293 23.627 1.00 85.94 79 ALA A CA 1
ATOM 603 C C . ALA A 1 79 ? -13.400 -2.831 24.988 1.00 85.94 79 ALA A C 1
ATOM 605 O O . ALA A 1 79 ? -13.977 -2.461 26.037 1.00 85.94 79 ALA A O 1
#

Secondary structure (DSSP, 8-state):
--TTHHHHHHHHHHHHHHHHHHTS-------EEEEE-TTSPPSS--TTEEEEES-HHHHHHHHHH-S--SSHHHHHHH-